Protein AF-Q926I7-F1 (afdb_monomer_lite)

Structure (mmCIF, N/CA/C/O backbone):
data_AF-Q926I7-F1
#
_entry.id   AF-Q926I7-F1
#
loop_
_atom_site.group_PDB
_atom_site.id
_atom_site.type_symbol
_atom_site.label_atom_id
_atom_site.label_alt_id
_atom_site.label_comp_id
_atom_site.label_asym_id
_atom_site.label_entity_id
_atom_site.label_seq_id
_atom_site.pdbx_PDB_ins_code
_atom_site.Cartn_x
_atom_site.Cartn_y
_atom_site.Cartn_z
_atom_site.occupancy
_atom_site.B_iso_or_equiv
_atom_site.auth_seq_id
_atom_site.auth_comp_id
_atom_site.auth_asym_id
_atom_site.auth_atom_id
_atom_site.pdbx_PDB_model_num
ATOM 1 N N . MET A 1 1 ? -2.927 25.420 -13.786 1.00 38.03 1 MET A N 1
ATOM 2 C CA . MET A 1 1 ? -3.027 24.975 -12.378 1.00 38.03 1 MET A CA 1
ATOM 3 C C . MET A 1 1 ? -1.700 24.333 -12.012 1.00 38.03 1 MET A C 1
ATOM 5 O O . MET A 1 1 ? -1.335 23.351 -12.642 1.00 38.03 1 MET A O 1
ATOM 9 N N . ASN A 1 2 ? -0.944 24.925 -11.086 1.00 40.22 2 ASN A N 1
ATOM 10 C CA . ASN A 1 2 ? 0.335 24.373 -10.635 1.00 40.22 2 ASN A CA 1
ATOM 11 C C . ASN A 1 2 ? 0.065 23.245 -9.632 1.00 40.22 2 ASN A C 1
ATOM 13 O O . ASN A 1 2 ? 0.017 23.485 -8.426 1.00 40.22 2 ASN A O 1
ATOM 17 N N . ASP A 1 3 ? -0.153 22.027 -10.134 1.00 56.41 3 ASP A N 1
ATOM 18 C CA . ASP A 1 3 ? -0.202 20.838 -9.285 1.00 56.41 3 ASP A CA 1
ATOM 19 C C . ASP A 1 3 ? 1.174 20.648 -8.638 1.00 56.41 3 ASP A C 1
ATOM 21 O O . ASP A 1 3 ? 2.196 20.484 -9.308 1.00 56.41 3 ASP A O 1
ATOM 25 N N . LYS A 1 4 ? 1.208 20.696 -7.306 1.00 58.94 4 LYS A N 1
ATOM 26 C CA . LYS A 1 4 ? 2.405 20.371 -6.529 1.00 58.94 4 LYS A CA 1
ATOM 27 C C . LYS A 1 4 ? 2.815 18.928 -6.874 1.00 58.94 4 LYS A C 1
ATOM 29 O O . LYS A 1 4 ? 1.942 18.059 -6.865 1.00 58.94 4 LYS A O 1
ATOM 34 N N . PRO A 1 5 ? 4.097 18.637 -7.164 1.00 79.19 5 PRO A N 1
ATOM 35 C CA . PRO A 1 5 ? 4.498 17.283 -7.530 1.00 79.19 5 PRO A CA 1
ATOM 36 C C . PRO A 1 5 ? 4.191 16.310 -6.386 1.00 79.19 5 PRO A C 1
ATOM 38 O O . PRO A 1 5 ? 4.487 16.599 -5.222 1.00 79.19 5 PRO A O 1
ATOM 41 N N . TYR A 1 6 ? 3.603 15.156 -6.718 1.00 85.12 6 TYR A N 1
ATOM 42 C CA . TYR A 1 6 ? 3.413 14.060 -5.768 1.00 85.12 6 TYR A CA 1
ATOM 43 C C . TYR A 1 6 ? 4.770 13.657 -5.187 1.00 85.12 6 TYR A C 1
ATOM 45 O O . TYR A 1 6 ? 5.694 13.345 -5.941 1.00 85.12 6 TYR A O 1
ATOM 53 N N . LYS A 1 7 ? 4.894 13.647 -3.858 1.00 89.88 7 LYS A N 1
ATOM 54 C CA . LYS A 1 7 ? 6.101 13.160 -3.186 1.00 89.88 7 LYS A CA 1
ATOM 55 C C . LYS A 1 7 ? 5.986 11.660 -2.964 1.00 89.88 7 LYS A C 1
ATOM 57 O O . LYS A 1 7 ? 5.025 11.188 -2.355 1.00 89.88 7 LYS A O 1
ATOM 62 N N . TYR A 1 8 ? 6.970 10.923 -3.466 1.00 93.81 8 TYR A N 1
ATOM 63 C CA . TYR A 1 8 ? 7.026 9.476 -3.333 1.00 93.81 8 TYR A CA 1
ATOM 64 C C . TYR A 1 8 ? 8.460 8.961 -3.310 1.00 93.81 8 TYR A C 1
ATOM 66 O O . TYR A 1 8 ? 9.368 9.587 -3.856 1.00 93.81 8 TYR A O 1
ATOM 74 N N . GLN A 1 9 ? 8.648 7.799 -2.690 1.00 96.06 9 GLN A N 1
ATOM 75 C CA . GLN A 1 9 ? 9.938 7.119 -2.611 1.00 96.06 9 GLN A CA 1
ATOM 76 C C . GLN A 1 9 ? 9.735 5.604 -2.579 1.00 96.06 9 GLN A C 1
ATOM 78 O O . GLN A 1 9 ? 8.729 5.106 -2.086 1.00 96.06 9 GLN A O 1
ATOM 83 N N . VAL A 1 10 ? 10.699 4.854 -3.100 1.00 97.94 10 VAL A N 1
ATOM 84 C CA . VAL A 1 10 ? 10.731 3.398 -2.963 1.00 97.94 10 VAL A CA 1
ATOM 85 C C . VAL A 1 10 ? 11.476 3.049 -1.678 1.00 97.94 10 VAL A C 1
ATOM 87 O O . VAL A 1 10 ? 12.616 3.469 -1.477 1.00 97.94 10 VAL A O 1
ATOM 90 N N . VAL A 1 11 ? 10.821 2.305 -0.792 1.00 98.12 11 VAL A N 1
ATOM 91 C CA . VAL A 1 11 ? 11.325 2.015 0.554 1.00 98.12 11 VAL A CA 1
ATOM 92 C C . VAL A 1 11 ? 11.090 0.560 0.949 1.00 98.12 11 VAL A C 1
ATOM 94 O O . VAL A 1 11 ? 10.360 -0.176 0.290 1.00 98.12 11 VAL A O 1
ATOM 97 N N . ARG A 1 12 ? 11.705 0.140 2.047 1.00 97.62 12 ARG A N 1
ATOM 98 C CA . ARG A 1 12 ? 11.410 -1.092 2.779 1.00 97.62 12 ARG A CA 1
ATOM 99 C C . ARG A 1 12 ? 11.316 -0.781 4.268 1.00 97.62 12 ARG A C 1
ATOM 101 O O . ARG A 1 12 ? 11.805 0.257 4.717 1.00 97.62 12 ARG A O 1
ATOM 108 N N . LEU A 1 13 ? 10.708 -1.688 5.019 1.00 97.38 13 LEU A N 1
ATOM 109 C CA . LEU A 1 13 ? 10.646 -1.596 6.472 1.00 97.38 13 LEU A CA 1
ATOM 110 C C . LEU A 1 13 ? 11.693 -2.496 7.111 1.00 97.38 13 LEU A C 1
ATOM 112 O O . LEU A 1 13 ? 11.923 -3.615 6.647 1.00 97.38 13 LEU A O 1
ATOM 116 N N . LYS A 1 14 ? 12.314 -2.005 8.185 1.00 96.31 14 LYS A N 1
ATOM 117 C CA . LYS A 1 14 ? 13.207 -2.822 9.003 1.00 96.31 14 LYS A CA 1
ATOM 118 C C . LYS A 1 14 ? 12.422 -3.933 9.711 1.00 96.31 14 LYS A C 1
ATOM 120 O O . LYS A 1 14 ? 11.226 -3.791 9.979 1.00 96.31 14 LYS A O 1
ATOM 125 N N . LYS A 1 15 ? 13.099 -5.036 10.031 1.00 94.88 15 LYS A N 1
ATOM 126 C CA . LYS A 1 15 ? 12.494 -6.223 10.656 1.00 94.88 15 LYS A CA 1
ATOM 127 C C . LYS A 1 15 ? 11.807 -5.899 11.984 1.00 94.88 15 LYS A C 1
ATOM 129 O O . LYS A 1 15 ? 10.738 -6.439 12.267 1.00 94.88 15 LYS A O 1
ATOM 134 N N . GLU A 1 16 ? 12.383 -4.972 12.744 1.00 94.62 16 GLU A N 1
ATOM 135 C CA . GLU A 1 16 ? 11.923 -4.557 14.068 1.00 94.62 16 GLU A CA 1
ATOM 136 C C . GLU A 1 16 ? 10.507 -3.980 14.017 1.00 94.62 16 GLU A C 1
ATOM 138 O O . GLU A 1 16 ? 9.741 -4.176 14.952 1.00 94.62 16 GLU A O 1
ATOM 143 N N . PHE A 1 17 ? 10.105 -3.342 12.909 1.00 95.31 17 PHE A N 1
ATOM 144 C CA . PHE A 1 17 ? 8.728 -2.868 12.750 1.00 95.31 17 PHE A CA 1
ATOM 145 C C . PHE A 1 17 ? 7.725 -4.022 12.853 1.00 95.31 17 PHE A C 1
ATOM 147 O O . PHE A 1 17 ? 6.714 -3.910 13.541 1.00 95.31 17 PHE A O 1
ATOM 154 N N . PHE A 1 18 ? 8.010 -5.148 12.199 1.00 94.44 18 PHE A N 1
ATOM 155 C CA . PHE A 1 18 ? 7.125 -6.313 12.218 1.00 94.44 18 PHE A CA 1
ATOM 156 C C . PHE A 1 18 ? 7.209 -7.069 13.546 1.00 94.44 18 PHE A C 1
ATOM 158 O O . PHE A 1 18 ? 6.198 -7.566 14.028 1.00 94.44 18 PHE A O 1
ATOM 165 N N . GLN A 1 19 ? 8.392 -7.122 14.164 1.00 92.88 19 GLN A N 1
ATOM 166 C CA . GLN A 1 19 ? 8.578 -7.762 15.471 1.00 92.88 19 GLN A CA 1
ATOM 167 C C . GLN A 1 19 ? 7.878 -7.002 16.603 1.00 92.88 19 GLN A C 1
ATOM 169 O O . GLN A 1 19 ? 7.326 -7.637 17.495 1.00 92.88 19 GLN A O 1
ATOM 174 N N . SER A 1 20 ? 7.848 -5.668 16.543 1.00 92.94 20 SER A N 1
ATOM 175 C CA . SER A 1 20 ? 7.142 -4.819 17.513 1.00 92.94 20 SER A CA 1
ATOM 176 C C . SER A 1 20 ? 5.626 -4.791 17.310 1.00 92.94 20 SER A C 1
ATOM 178 O O . SER A 1 20 ? 4.898 -4.338 18.189 1.00 92.94 20 SER A O 1
ATOM 180 N N . ASN A 1 21 ? 5.129 -5.282 16.170 1.00 93.00 21 ASN A N 1
ATOM 181 C CA . ASN A 1 21 ? 3.703 -5.318 15.849 1.00 93.00 21 ASN A CA 1
ATOM 182 C C . ASN A 1 21 ? 3.220 -6.738 15.482 1.00 93.00 21 ASN A C 1
ATOM 184 O O . ASN A 1 21 ? 2.651 -6.940 14.406 1.00 93.00 21 ASN A O 1
ATOM 188 N N . PRO A 1 22 ? 3.396 -7.741 16.367 1.00 92.44 22 PRO A N 1
ATOM 189 C CA . PRO A 1 22 ? 3.029 -9.130 16.073 1.00 92.44 22 PRO A CA 1
ATOM 190 C C . PRO A 1 22 ? 1.509 -9.349 16.019 1.00 92.44 22 PRO A C 1
ATOM 192 O O . PRO A 1 22 ? 1.048 -10.361 15.505 1.00 92.44 22 PRO A O 1
ATOM 195 N N . HIS A 1 23 ? 0.733 -8.400 16.548 1.00 93.00 23 HIS A N 1
ATOM 196 C CA . HIS A 1 23 ? -0.726 -8.434 16.603 1.00 93.00 23 HIS A CA 1
ATOM 197 C C . HIS A 1 23 ? -1.398 -8.018 15.285 1.00 93.00 23 HIS A C 1
ATOM 199 O O . HIS A 1 23 ? -2.621 -8.099 15.184 1.00 93.00 23 HIS A O 1
ATOM 205 N N . PHE A 1 24 ? -0.640 -7.543 14.289 1.00 95.31 24 PHE A N 1
ATOM 206 C CA . PHE A 1 24 ? -1.227 -7.137 13.017 1.00 95.31 24 PHE A CA 1
ATOM 207 C C . PHE A 1 24 ? -1.836 -8.322 12.266 1.00 95.31 24 PHE A C 1
ATOM 209 O O . PHE A 1 24 ? -1.184 -9.336 12.015 1.00 95.31 24 PHE A O 1
ATOM 216 N N . ILE A 1 25 ? -3.083 -8.146 11.841 1.00 95.50 25 ILE A N 1
ATOM 217 C CA . ILE A 1 25 ? -3.831 -9.107 11.028 1.00 95.50 25 ILE A CA 1
ATOM 218 C C . ILE A 1 25 ? -3.829 -8.688 9.557 1.00 95.50 25 ILE A C 1
ATOM 220 O O . ILE A 1 25 ? -3.499 -7.550 9.226 1.00 95.50 25 ILE A O 1
ATOM 224 N N . ASN A 1 26 ? -4.204 -9.596 8.653 1.00 95.62 26 ASN A N 1
ATOM 225 C CA . ASN A 1 26 ? -4.286 -9.315 7.213 1.00 95.62 26 ASN A CA 1
ATOM 226 C C . ASN A 1 26 ? -2.990 -8.722 6.627 1.00 95.62 26 ASN A C 1
ATOM 228 O O . ASN A 1 26 ? -3.022 -7.914 5.700 1.00 95.62 26 ASN A O 1
ATOM 232 N N . MET A 1 27 ? -1.836 -9.077 7.194 1.00 95.44 27 MET A N 1
ATOM 233 C CA . MET A 1 27 ? -0.541 -8.707 6.630 1.00 95.44 27 MET A CA 1
ATOM 234 C C . MET A 1 27 ? -0.304 -9.496 5.346 1.00 95.44 27 MET A C 1
ATOM 236 O O . MET A 1 27 ? -0.730 -10.641 5.226 1.00 95.44 27 MET A O 1
ATOM 240 N N . LEU A 1 28 ? 0.422 -8.907 4.397 1.00 92.94 28 LEU A N 1
ATOM 241 C CA . LEU A 1 28 ? 0.644 -9.528 3.090 1.00 92.94 28 LEU A CA 1
ATOM 242 C C . LEU A 1 28 ? 1.495 -10.814 3.156 1.00 92.94 28 LEU A C 1
ATOM 244 O O . LEU A 1 28 ? 1.358 -11.694 2.308 1.00 92.94 28 LEU A O 1
ATOM 248 N N . ASP A 1 29 ? 2.368 -10.931 4.159 1.00 92.12 29 ASP A N 1
ATOM 249 C CA . ASP A 1 29 ? 3.139 -12.145 4.452 1.00 92.12 29 ASP A CA 1
ATOM 250 C C . ASP A 1 29 ? 3.012 -12.487 5.952 1.00 92.12 29 ASP A C 1
ATOM 252 O O . ASP A 1 29 ? 3.947 -12.256 6.732 1.00 92.12 29 ASP A O 1
ATOM 256 N N . PRO A 1 30 ? 1.835 -12.975 6.387 1.00 90.00 30 PRO A N 1
ATOM 257 C CA . PRO A 1 30 ? 1.531 -13.159 7.800 1.00 90.00 30 PRO A CA 1
ATOM 258 C C . PRO A 1 30 ? 2.459 -14.214 8.412 1.00 90.00 30 PRO A C 1
ATOM 260 O O . PRO A 1 30 ? 2.806 -15.204 7.770 1.00 90.00 30 PRO A O 1
ATOM 263 N N . GLY A 1 31 ? 2.915 -13.970 9.643 1.00 87.25 31 GLY A N 1
ATOM 264 C CA . GLY A 1 31 ? 3.825 -14.876 10.354 1.00 87.25 31 GLY A CA 1
ATOM 265 C C . GLY A 1 31 ? 5.251 -14.963 9.789 1.00 87.25 31 GLY A C 1
ATOM 266 O O . GLY A 1 31 ? 6.044 -15.752 10.291 1.00 87.25 31 GLY A O 1
ATOM 267 N N . ASN A 1 32 ? 5.617 -14.161 8.777 1.00 92.50 32 ASN A N 1
ATOM 268 C CA . ASN A 1 32 ? 6.950 -14.212 8.164 1.00 92.50 32 ASN A CA 1
ATOM 269 C C . ASN A 1 32 ? 7.639 -12.829 8.111 1.00 92.50 32 ASN A C 1
ATOM 271 O O . ASN A 1 32 ? 7.688 -12.202 7.048 1.00 92.50 32 ASN A O 1
ATOM 275 N N . PRO A 1 33 ? 8.202 -12.338 9.237 1.00 90.69 33 PRO A N 1
ATOM 276 C CA . PRO A 1 33 ? 8.893 -11.043 9.293 1.00 90.69 33 PRO A CA 1
ATOM 277 C C . PRO A 1 33 ? 10.043 -10.915 8.285 1.00 90.69 33 PRO A C 1
ATOM 279 O O . PRO A 1 33 ? 10.249 -9.853 7.705 1.00 90.69 33 PRO A O 1
ATOM 282 N N . GLU A 1 34 ? 10.754 -12.015 8.025 1.00 92.25 34 GLU A N 1
ATOM 283 C CA . GLU A 1 34 ? 11.837 -12.095 7.040 1.00 92.25 34 GLU A CA 1
ATOM 284 C C . GLU A 1 34 ? 11.359 -11.755 5.623 1.00 92.25 34 GLU A C 1
ATOM 286 O O . GLU A 1 34 ? 11.992 -10.994 4.889 1.00 92.25 34 GLU A O 1
ATOM 291 N N . LYS A 1 35 ? 10.207 -12.295 5.222 1.00 93.62 35 LYS A N 1
ATOM 292 C CA . LYS A 1 35 ? 9.601 -11.989 3.926 1.00 93.62 35 LYS A CA 1
ATOM 293 C C . LYS A 1 35 ? 9.032 -10.569 3.897 1.00 93.62 35 LYS A C 1
ATOM 295 O O . LYS A 1 35 ? 9.209 -9.879 2.895 1.00 93.62 35 LYS A O 1
ATOM 300 N N . GLN A 1 36 ? 8.433 -10.113 4.999 1.00 93.06 36 GLN A N 1
ATOM 301 C CA . GLN A 1 36 ? 7.876 -8.762 5.110 1.00 93.06 36 GLN A CA 1
ATOM 302 C C . GLN A 1 36 ? 8.943 -7.660 5.007 1.00 93.06 36 GLN A C 1
ATOM 304 O O . GLN A 1 36 ? 8.719 -6.672 4.309 1.00 93.06 36 GLN A O 1
ATOM 309 N N . MET A 1 37 ? 10.122 -7.836 5.618 1.00 93.81 37 MET A N 1
ATOM 310 C CA . MET A 1 37 ? 11.215 -6.850 5.541 1.00 93.81 37 MET A CA 1
ATOM 311 C C . MET A 1 37 ? 11.892 -6.794 4.163 1.00 93.81 37 MET A C 1
ATOM 313 O O . MET A 1 37 ? 12.463 -5.774 3.777 1.00 93.81 37 MET A O 1
ATOM 317 N N . ARG A 1 38 ? 11.840 -7.893 3.395 1.00 94.81 38 ARG A N 1
ATOM 318 C CA . ARG A 1 38 ? 12.334 -7.933 2.008 1.00 94.81 38 ARG A CA 1
ATOM 319 C C . ARG A 1 38 ? 11.358 -7.304 1.020 1.00 94.81 38 ARG A C 1
ATOM 321 O O . ARG A 1 38 ? 11.726 -7.070 -0.130 1.00 94.81 38 ARG A O 1
ATOM 328 N N . ARG A 1 39 ? 10.120 -7.043 1.440 1.00 95.56 39 ARG A N 1
ATOM 329 C CA . ARG A 1 39 ? 9.113 -6.425 0.589 1.00 95.56 39 ARG A C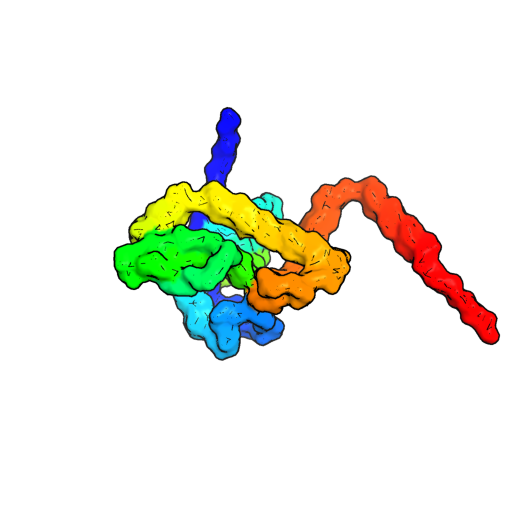A 1
ATOM 330 C C . ARG A 1 39 ? 9.422 -4.949 0.389 1.00 95.56 39 ARG A C 1
ATOM 332 O O . ARG A 1 39 ? 9.641 -4.198 1.335 1.00 95.56 39 ARG A O 1
ATOM 339 N N . THR A 1 40 ? 9.394 -4.540 -0.868 1.00 97.50 40 THR A N 1
ATOM 340 C CA . THR A 1 40 ? 9.475 -3.136 -1.246 1.00 97.50 40 THR A CA 1
ATOM 341 C C . THR A 1 40 ? 8.091 -2.498 -1.187 1.00 97.50 40 THR A C 1
ATOM 343 O O . THR A 1 40 ? 7.088 -3.125 -1.540 1.00 97.50 40 THR A O 1
ATOM 346 N N . TYR A 1 41 ? 8.048 -1.229 -0.806 1.00 98.25 41 TYR A N 1
ATOM 347 C CA . TYR A 1 41 ? 6.856 -0.400 -0.743 1.00 98.25 41 TYR A CA 1
ATOM 348 C C . TYR A 1 41 ? 7.081 0.900 -1.512 1.00 98.25 41 TYR A C 1
ATOM 350 O O . TYR A 1 41 ? 8.194 1.426 -1.570 1.00 98.25 41 TYR A O 1
ATOM 358 N N . LEU A 1 42 ? 6.010 1.437 -2.083 1.00 98.06 42 LEU A N 1
ATOM 359 C CA . LEU A 1 42 ? 5.953 2.823 -2.509 1.00 98.06 42 LEU A CA 1
ATOM 360 C C . LEU A 1 42 ? 5.478 3.662 -1.323 1.00 98.06 42 LEU A C 1
ATOM 362 O O . LEU A 1 42 ? 4.325 3.554 -0.911 1.00 98.06 42 LEU A O 1
ATOM 366 N N . TYR A 1 43 ? 6.367 4.487 -0.786 1.00 96.69 43 TYR A N 1
ATOM 367 C CA . TYR A 1 43 ? 6.001 5.589 0.089 1.00 96.69 43 TYR A CA 1
ATOM 368 C C . TYR A 1 43 ? 5.254 6.643 -0.723 1.00 96.69 43 TYR A C 1
ATOM 370 O O . TYR A 1 43 ? 5.780 7.109 -1.735 1.00 96.69 43 TYR A O 1
ATOM 378 N N . LEU A 1 44 ? 4.058 7.023 -0.272 1.00 92.38 44 LEU A N 1
ATOM 379 C CA . LEU A 1 44 ? 3.295 8.145 -0.808 1.00 92.38 44 LEU A CA 1
ATOM 380 C C . LEU A 1 44 ? 2.930 9.131 0.298 1.00 92.38 44 LEU A C 1
ATOM 382 O O . LEU A 1 44 ? 2.372 8.760 1.328 1.00 92.38 44 LEU A O 1
ATOM 386 N N . ASP A 1 45 ? 3.159 10.407 0.024 1.00 87.19 45 ASP A N 1
ATOM 387 C CA . ASP A 1 45 ? 2.678 11.518 0.845 1.00 87.19 45 ASP A CA 1
ATOM 388 C C . ASP A 1 45 ? 1.206 11.812 0.488 1.00 87.19 45 ASP A C 1
ATOM 390 O O . ASP A 1 45 ? 0.921 12.667 -0.352 1.00 87.19 45 ASP A O 1
ATOM 394 N N . ILE A 1 46 ? 0.270 11.006 1.017 1.00 78.88 46 ILE A N 1
ATOM 395 C CA . ILE A 1 46 ? -1.166 11.039 0.662 1.00 78.88 46 ILE A CA 1
ATOM 396 C C . ILE A 1 46 ? -1.929 12.162 1.371 1.00 78.88 46 ILE A C 1
ATOM 398 O O . ILE A 1 46 ? -2.879 12.712 0.810 1.00 78.88 46 ILE A O 1
ATOM 402 N N . GLN A 1 47 ? -1.495 12.572 2.553 1.00 65.88 47 GLN A N 1
ATOM 403 C CA . GLN A 1 47 ? -2.056 13.686 3.309 1.00 65.88 47 GLN A CA 1
ATOM 404 C C . GLN A 1 47 ? -0.899 14.383 4.021 1.00 65.88 47 GLN A C 1
ATOM 406 O O . GLN A 1 47 ? 0.066 13.726 4.386 1.00 65.88 47 GLN A O 1
ATOM 411 N N . LYS A 1 48 ? -0.994 15.698 4.261 1.00 60.12 48 LYS A N 1
ATOM 412 C CA . LYS A 1 48 ? -0.025 16.425 5.107 1.00 60.12 48 LYS A CA 1
ATOM 413 C C . LYS A 1 48 ? -0.195 16.068 6.595 1.00 60.12 48 LYS A C 1
ATOM 415 O O . LYS A 1 48 ? -0.246 16.959 7.441 1.00 60.12 48 LYS A O 1
ATOM 420 N N . ASP A 1 49 ? -0.403 14.798 6.901 1.00 65.12 49 ASP A N 1
ATOM 421 C CA . ASP A 1 49 ? -0.347 14.292 8.259 1.00 65.12 49 ASP A CA 1
ATOM 422 C C . ASP A 1 49 ? 1.105 13.921 8.607 1.00 65.12 49 ASP A C 1
ATOM 424 O O . ASP A 1 49 ? 2.045 14.160 7.846 1.00 65.12 49 ASP A O 1
ATOM 428 N N . HIS A 1 50 ? 1.301 13.401 9.816 1.00 73.12 50 HIS A N 1
ATOM 429 C CA . HIS A 1 50 ? 2.596 12.900 10.274 1.00 73.12 50 HIS A CA 1
ATOM 430 C C . HIS A 1 50 ? 2.731 11.385 10.052 1.00 73.12 50 HIS A C 1
ATOM 432 O O . HIS A 1 50 ? 3.469 10.732 10.790 1.00 73.12 50 HIS A O 1
ATOM 438 N N . TYR A 1 51 ? 1.989 10.807 9.099 1.00 87.25 51 TYR A N 1
ATOM 439 C CA . TYR A 1 51 ? 2.039 9.379 8.814 1.00 87.25 51 TYR A CA 1
ATOM 440 C C . TYR A 1 51 ? 2.653 9.084 7.448 1.00 87.25 51 TYR A C 1
ATOM 442 O O . TYR A 1 51 ? 2.566 9.840 6.485 1.00 87.25 51 TYR A O 1
ATOM 450 N N . HIS A 1 52 ? 3.279 7.919 7.367 1.00 91.00 52 HIS A N 1
ATOM 451 C 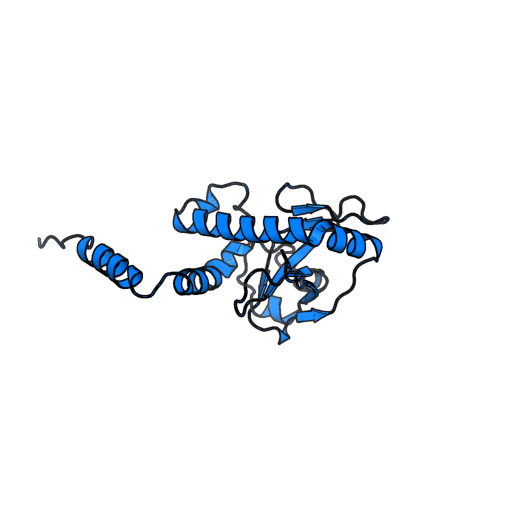CA . HIS A 1 52 ? 3.913 7.410 6.169 1.00 91.00 52 HIS A CA 1
ATOM 452 C C . HIS A 1 52 ? 3.063 6.281 5.591 1.00 91.00 52 HIS A C 1
ATOM 454 O O . HIS A 1 52 ? 2.950 5.210 6.192 1.00 91.00 52 HIS A O 1
ATOM 460 N N . TYR A 1 53 ? 2.477 6.514 4.416 1.00 95.06 53 TYR A N 1
ATOM 461 C CA . TYR A 1 53 ? 1.656 5.530 3.715 1.00 95.06 53 TYR A CA 1
ATOM 462 C C . TYR A 1 53 ? 2.526 4.700 2.779 1.00 95.06 53 TYR A C 1
ATOM 464 O O . TYR A 1 53 ? 3.123 5.228 1.840 1.00 95.06 53 TYR A O 1
ATOM 472 N N . LEU A 1 54 ? 2.594 3.397 3.032 1.00 97.25 54 LEU A N 1
ATOM 473 C CA . LEU A 1 54 ? 3.477 2.473 2.331 1.00 97.25 54 LEU A CA 1
ATOM 474 C C . LEU A 1 54 ? 2.655 1.431 1.579 1.00 97.25 54 LEU A C 1
ATOM 476 O O . LEU A 1 54 ? 2.033 0.559 2.184 1.00 97.25 54 LEU A O 1
ATOM 480 N N . ILE A 1 55 ? 2.654 1.505 0.249 1.00 97.94 55 ILE A N 1
ATOM 481 C CA . ILE A 1 55 ? 1.892 0.584 -0.602 1.00 97.94 55 ILE A CA 1
ATOM 482 C C . ILE A 1 55 ? 2.811 -0.529 -1.105 1.00 97.94 55 ILE A C 1
ATOM 484 O O . ILE A 1 55 ? 3.780 -0.231 -1.806 1.00 97.94 55 ILE A O 1
ATOM 488 N N . PRO A 1 56 ? 2.553 -1.803 -0.778 1.00 97.88 56 PRO A N 1
ATOM 489 C CA . PRO A 1 56 ? 3.441 -2.893 -1.152 1.00 97.88 56 PRO A CA 1
ATOM 490 C C . PRO A 1 56 ? 3.475 -3.133 -2.661 1.00 97.88 56 PRO A C 1
ATOM 492 O O . PRO A 1 56 ? 2.442 -3.184 -3.334 1.00 97.88 56 PRO A O 1
ATOM 495 N N . PHE A 1 57 ? 4.678 -3.389 -3.172 1.00 97.56 57 PHE A N 1
ATOM 496 C CA . PHE A 1 57 ? 4.865 -4.005 -4.480 1.00 97.56 57 PHE A CA 1
ATOM 497 C C . PHE A 1 57 ? 4.601 -5.515 -4.395 1.00 97.56 57 PHE A C 1
ATOM 499 O O . PHE A 1 57 ? 5.006 -6.197 -3.445 1.00 97.56 57 PHE A O 1
ATOM 506 N N . ARG A 1 58 ? 3.956 -6.061 -5.428 1.00 95.88 58 ARG A N 1
ATOM 507 C CA . ARG A 1 58 ? 3.72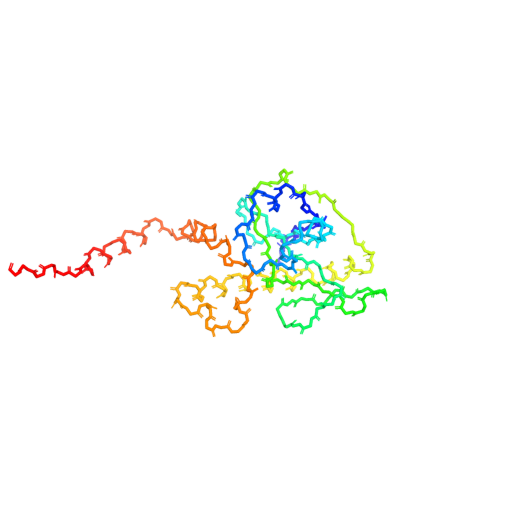6 -7.495 -5.636 1.00 95.88 58 ARG A CA 1
ATOM 508 C C . ARG A 1 58 ? 4.309 -7.921 -6.974 1.00 95.88 58 ARG A C 1
ATOM 510 O O . ARG A 1 58 ? 4.181 -7.206 -7.962 1.00 95.88 58 ARG A O 1
ATOM 517 N N . SER A 1 59 ? 4.884 -9.120 -7.022 1.00 94.50 59 SER A N 1
ATOM 518 C CA . SER A 1 59 ? 5.258 -9.779 -8.283 1.00 94.50 59 SER A CA 1
ATOM 519 C C . SER A 1 59 ? 4.036 -10.208 -9.101 1.00 94.50 59 SER A C 1
ATOM 521 O O . SER A 1 59 ? 4.135 -10.364 -10.315 1.00 94.50 59 SER A O 1
ATOM 523 N N . HIS A 1 60 ? 2.891 -10.378 -8.435 1.00 96.06 60 HIS A N 1
ATOM 524 C CA . HIS A 1 60 ? 1.621 -10.755 -9.034 1.00 96.06 60 HIS A CA 1
ATOM 525 C C . HIS A 1 60 ? 0.465 -10.013 -8.348 1.00 96.06 60 HIS A C 1
ATOM 527 O O . HIS A 1 60 ? 0.165 -10.266 -7.176 1.00 96.06 60 HIS A O 1
ATOM 533 N N . LEU A 1 61 ? -0.159 -9.086 -9.075 1.00 96.19 61 LEU A N 1
ATOM 534 C CA . LEU A 1 61 ? -1.375 -8.382 -8.680 1.00 96.19 61 LEU A CA 1
ATOM 535 C C . LEU A 1 61 ? -2.562 -8.983 -9.446 1.00 96.19 61 LEU A C 1
ATOM 537 O O . LEU A 1 61 ? -2.658 -8.835 -10.660 1.00 96.19 61 LEU A O 1
ATOM 541 N N . ASN A 1 62 ? -3.462 -9.660 -8.736 1.00 92.81 62 ASN A N 1
ATOM 542 C CA . ASN A 1 62 ? -4.590 -10.408 -9.308 1.00 92.81 62 ASN A CA 1
ATOM 543 C C . ASN A 1 62 ? -5.966 -9.874 -8.882 1.00 92.81 62 ASN A C 1
ATOM 545 O O . ASN A 1 62 ? -6.971 -10.565 -9.020 1.00 92.81 62 ASN A O 1
ATOM 549 N N . HIS A 1 63 ? -6.030 -8.650 -8.362 1.00 92.50 63 HIS A N 1
ATOM 550 C CA . HIS A 1 63 ? -7.271 -8.029 -7.910 1.00 92.50 63 HIS A CA 1
ATOM 551 C C . HIS A 1 63 ? -7.339 -6.554 -8.302 1.00 92.50 63 HIS A C 1
ATOM 553 O O . HIS A 1 63 ? -6.340 -5.915 -8.631 1.00 92.50 63 HIS A O 1
ATOM 559 N N . ARG A 1 64 ? -8.546 -5.985 -8.218 1.00 92.81 64 ARG A N 1
ATOM 560 C CA . ARG A 1 64 ? -8.815 -4.592 -8.612 1.00 92.81 64 ARG A CA 1
ATOM 561 C C . ARG A 1 64 ? -8.349 -3.561 -7.587 1.00 92.81 64 ARG A C 1
ATOM 563 O O . ARG A 1 64 ? -8.283 -2.384 -7.920 1.00 92.81 64 ARG A O 1
ATOM 570 N N . ASN A 1 65 ? -7.998 -3.989 -6.373 1.00 94.62 65 ASN A N 1
ATOM 571 C CA . ASN A 1 65 ? -7.479 -3.113 -5.320 1.00 94.62 65 ASN A CA 1
ATOM 572 C C . ASN A 1 65 ? -5.989 -2.755 -5.503 1.00 94.62 65 ASN A C 1
ATOM 574 O O . ASN A 1 65 ? -5.183 -2.903 -4.588 1.00 94.62 65 ASN A O 1
ATOM 578 N N . GLY A 1 66 ? -5.605 -2.332 -6.706 1.00 96.50 66 GLY A N 1
ATOM 579 C CA . GLY A 1 66 ? -4.223 -1.996 -7.010 1.00 96.50 66 GLY A CA 1
ATOM 580 C C . GLY A 1 66 ? -4.030 -1.272 -8.337 1.00 96.50 66 GLY A C 1
ATOM 581 O O . GLY A 1 66 ? -4.980 -0.932 -9.048 1.00 96.50 66 GLY A O 1
ATOM 582 N N . VAL A 1 67 ? -2.765 -1.037 -8.677 1.00 97.25 67 VAL A N 1
ATOM 583 C CA . VAL A 1 67 ? -2.342 -0.495 -9.972 1.00 97.25 67 VAL A CA 1
ATOM 584 C C . VAL A 1 67 ? -1.239 -1.379 -10.534 1.00 97.25 67 VAL A C 1
ATOM 586 O O . VAL A 1 67 ? -0.227 -1.603 -9.876 1.00 97.25 67 VAL A O 1
ATOM 589 N N . ALA A 1 68 ? -1.423 -1.870 -11.760 1.00 96.88 68 ALA A N 1
ATOM 590 C CA . ALA A 1 68 ? -0.407 -2.658 -12.446 1.00 96.88 68 ALA A CA 1
ATOM 591 C C . ALA A 1 68 ? 0.848 -1.811 -12.717 1.00 96.88 68 ALA A C 1
ATOM 593 O O . ALA A 1 68 ? 0.766 -0.730 -13.312 1.00 96.88 68 ALA A O 1
ATOM 594 N N . THR A 1 69 ? 2.000 -2.335 -12.310 1.00 96.12 69 THR A N 1
ATOM 595 C CA . THR A 1 69 ? 3.340 -1.761 -12.493 1.00 96.12 69 THR A CA 1
ATOM 596 C C . THR A 1 69 ? 4.274 -2.869 -12.991 1.00 96.12 69 THR A C 1
ATOM 598 O O . THR A 1 69 ? 5.152 -3.329 -12.253 1.00 96.12 69 THR A O 1
ATOM 601 N N . PRO A 1 70 ? 4.031 -3.379 -14.213 1.00 95.75 70 PRO A N 1
ATOM 602 C CA . PRO A 1 70 ? 4.793 -4.494 -14.754 1.00 95.75 70 PRO A CA 1
ATOM 603 C C . PRO A 1 70 ? 6.257 -4.112 -14.995 1.00 95.75 70 PRO A C 1
ATOM 605 O O . PRO A 1 70 ? 6.605 -2.948 -15.174 1.00 95.75 70 PRO A O 1
ATOM 608 N N . SER A 1 71 ? 7.118 -5.119 -15.040 1.00 92.81 71 SER A N 1
ATOM 609 C CA . SER A 1 71 ? 8.470 -5.014 -15.594 1.00 92.81 71 SER A CA 1
ATOM 610 C C . SER A 1 71 ? 8.728 -6.187 -16.530 1.00 92.81 71 SER A C 1
ATOM 612 O O . SER A 1 71 ? 7.942 -7.139 -16.545 1.00 92.81 71 SER A O 1
ATOM 614 N N . LYS A 1 72 ? 9.837 -6.147 -17.277 1.00 90.19 72 LYS A N 1
ATOM 615 C CA . LYS A 1 72 ? 10.240 -7.232 -18.181 1.00 90.19 72 LYS A CA 1
ATOM 616 C C . LYS A 1 72 ? 10.193 -8.612 -17.506 1.00 90.19 72 LYS A C 1
ATOM 618 O O . LYS A 1 72 ? 9.573 -9.527 -18.034 1.00 90.19 72 LYS A O 1
ATOM 623 N N . ASP A 1 73 ? 10.752 -8.727 -16.300 1.00 90.56 73 ASP A N 1
ATOM 624 C CA . ASP A 1 73 ? 10.809 -9.998 -15.557 1.00 90.56 73 ASP A CA 1
ATOM 625 C C . ASP A 1 73 ? 9.541 -10.283 -14.737 1.00 90.56 73 ASP A C 1
ATOM 627 O O . ASP A 1 73 ? 9.351 -11.383 -14.216 1.00 90.56 73 ASP A O 1
ATOM 631 N N . ARG A 1 74 ? 8.675 -9.279 -14.552 1.00 92.69 74 ARG A N 1
ATOM 632 C CA . ARG A 1 74 ? 7.466 -9.377 -13.724 1.00 92.69 74 ARG A CA 1
ATOM 633 C C . ARG A 1 74 ? 6.273 -8.738 -14.444 1.00 92.69 74 ARG A C 1
ATOM 635 O O . ARG A 1 74 ? 5.789 -7.684 -14.024 1.00 92.69 74 ARG A O 1
ATOM 642 N N . PRO A 1 75 ? 5.743 -9.379 -15.500 1.00 94.62 75 PRO A N 1
ATOM 643 C CA . PRO A 1 75 ? 4.677 -8.810 -16.331 1.00 94.62 75 PRO A CA 1
ATOM 644 C C . PRO A 1 75 ? 3.336 -8.659 -15.598 1.00 94.62 75 PRO A C 1
ATOM 646 O O . PRO A 1 75 ? 2.466 -7.918 -16.041 1.00 94.62 75 PRO A O 1
ATOM 649 N N . LYS A 1 76 ? 3.155 -9.350 -14.466 1.00 97.00 76 LYS A N 1
ATOM 650 C CA . LYS A 1 76 ? 1.943 -9.281 -13.634 1.00 97.00 76 LYS A CA 1
ATOM 651 C C . LYS A 1 76 ? 2.146 -8.463 -12.352 1.00 97.00 76 LYS A C 1
ATOM 653 O O . LYS A 1 76 ? 1.313 -8.530 -11.450 1.00 97.00 76 LYS A O 1
ATOM 658 N N . ALA A 1 77 ? 3.253 -7.726 -12.239 1.00 97.00 77 ALA A N 1
ATOM 659 C CA . ALA A 1 77 ? 3.543 -6.947 -11.045 1.00 97.00 77 ALA A CA 1
ATOM 660 C C . ALA A 1 77 ? 2.604 -5.748 -10.873 1.00 97.00 77 ALA A C 1
ATOM 662 O O . ALA A 1 77 ? 2.054 -5.197 -11.831 1.00 97.00 77 ALA A O 1
ATOM 663 N N . GLY A 1 78 ? 2.434 -5.330 -9.623 1.00 97.56 78 GLY A N 1
ATOM 664 C CA . GLY A 1 78 ? 1.576 -4.207 -9.281 1.00 97.56 78 GLY A CA 1
ATOM 665 C C . GLY A 1 78 ? 1.753 -3.717 -7.854 1.00 97.56 78 GLY A C 1
ATOM 666 O O . GLY A 1 78 ? 2.350 -4.391 -7.015 1.00 97.56 78 GLY A O 1
ATOM 667 N N . LEU A 1 79 ? 1.207 -2.534 -7.597 1.00 98.00 79 LEU A N 1
ATOM 668 C CA . LEU A 1 79 ? 1.019 -1.965 -6.268 1.00 98.0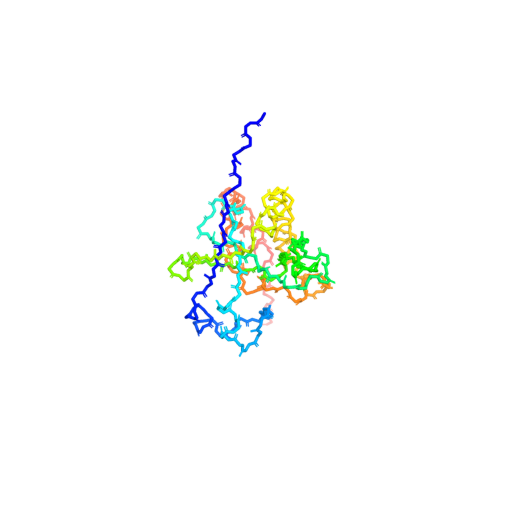0 79 LEU A CA 1
ATOM 669 C C . LEU A 1 79 ? -0.343 -2.377 -5.724 1.00 98.00 79 LEU A C 1
ATOM 671 O O . LEU A 1 79 ? -1.346 -2.245 -6.425 1.00 98.00 79 LEU A O 1
ATOM 675 N N . ASP A 1 80 ? -0.374 -2.843 -4.483 1.00 97.75 80 ASP A N 1
ATOM 676 C CA . ASP A 1 80 ? -1.576 -3.334 -3.811 1.00 97.75 80 ASP A CA 1
ATOM 677 C C . ASP A 1 80 ? -1.954 -2.403 -2.659 1.00 97.75 80 ASP A C 1
ATOM 679 O O . ASP A 1 80 ? -1.407 -2.495 -1.561 1.00 97.75 80 ASP A O 1
ATOM 683 N N . TYR A 1 81 ? -2.901 -1.497 -2.904 1.00 96.00 81 TYR A N 1
ATOM 684 C CA . TYR A 1 81 ? -3.350 -0.556 -1.877 1.00 96.00 81 TYR A CA 1
ATOM 685 C C . TYR A 1 81 ? -4.310 -1.182 -0.854 1.00 96.00 81 TYR A C 1
ATOM 687 O O . TYR A 1 81 ? -4.646 -0.530 0.131 1.00 96.00 81 TYR A O 1
ATOM 695 N N . SER A 1 82 ? -4.742 -2.441 -1.035 1.00 97.00 82 SER A N 1
ATOM 696 C CA . SER A 1 82 ? -5.472 -3.153 0.026 1.00 97.00 82 SER A CA 1
ATOM 697 C C . SER A 1 82 ? -4.580 -3.581 1.186 1.00 97.00 82 SER A C 1
ATOM 699 O O . SER A 1 82 ? -5.063 -3.714 2.308 1.00 97.00 82 SER A O 1
ATOM 701 N N . HIS A 1 83 ? -3.274 -3.685 0.937 1.00 97.50 83 HIS A N 1
ATOM 702 C CA . HIS A 1 83 ? -2.266 -4.006 1.944 1.00 97.50 83 HIS A CA 1
ATOM 703 C C . HIS A 1 83 ? -1.385 -2.801 2.315 1.00 97.50 83 HIS A C 1
ATOM 705 O O . HIS A 1 83 ? -0.220 -2.961 2.683 1.00 97.50 83 HIS A O 1
ATOM 711 N N . THR A 1 84 ? -1.913 -1.577 2.194 1.00 97.06 84 THR A N 1
ATOM 712 C CA . THR A 1 84 ? -1.198 -0.363 2.611 1.00 97.06 84 THR A CA 1
ATOM 713 C C . THR A 1 84 ? -0.890 -0.392 4.108 1.00 97.06 84 THR A C 1
ATOM 715 O O . THR A 1 84 ? -1.776 -0.625 4.931 1.00 97.06 84 THR A O 1
ATOM 718 N N . LEU A 1 85 ? 0.366 -0.099 4.453 1.00 96.75 85 LEU A N 1
ATOM 719 C CA . LEU A 1 85 ? 0.817 0.100 5.829 1.00 96.75 85 LEU A CA 1
ATOM 720 C C . LEU A 1 85 ? 0.864 1.588 6.167 1.00 96.75 85 LEU A C 1
ATOM 722 O O . LEU A 1 85 ? 1.189 2.410 5.308 1.00 96.75 85 LEU A O 1
ATOM 726 N N . ILE A 1 86 ? 0.575 1.917 7.426 1.00 94.38 86 ILE A N 1
ATOM 727 C CA . ILE A 1 86 ? 0.698 3.274 7.960 1.00 94.38 86 ILE A CA 1
ATOM 728 C C . ILE A 1 86 ? 1.755 3.260 9.058 1.00 94.38 86 ILE A C 1
ATOM 730 O O . ILE A 1 86 ? 1.610 2.575 10.069 1.00 94.38 86 ILE A O 1
ATOM 734 N N . VAL A 1 87 ? 2.831 4.015 8.854 1.00 92.56 87 VAL A N 1
ATOM 735 C CA . VAL A 1 87 ? 3.972 4.073 9.773 1.00 92.56 87 VAL A CA 1
ATOM 736 C C . VAL A 1 87 ? 4.097 5.483 10.325 1.00 92.56 87 VAL A C 1
ATOM 738 O O . VAL A 1 87 ? 4.100 6.444 9.568 1.00 92.56 87 VAL A O 1
ATOM 741 N N . LYS A 1 88 ? 4.188 5.620 11.648 1.00 86.94 88 LYS A N 1
ATOM 742 C CA . LYS A 1 88 ? 4.370 6.925 12.300 1.00 86.94 88 LYS A CA 1
ATOM 743 C C . LYS A 1 88 ? 5.839 7.325 12.409 1.00 86.94 88 LYS A C 1
ATOM 745 O O . LYS A 1 88 ? 6.168 8.493 12.269 1.00 86.94 88 LYS A O 1
ATOM 750 N N . ASP A 1 89 ? 6.701 6.358 12.702 1.00 87.69 89 ASP A N 1
ATOM 751 C CA . ASP A 1 89 ? 8.120 6.601 12.923 1.00 87.69 89 ASP A CA 1
ATOM 752 C C . ASP A 1 89 ? 8.940 6.221 11.683 1.00 87.69 89 ASP A C 1
ATOM 754 O O . ASP A 1 89 ? 9.076 5.043 11.335 1.00 87.69 89 ASP A O 1
ATOM 758 N N . SER A 1 90 ? 9.514 7.232 11.026 1.00 90.06 90 SER A N 1
ATOM 759 C CA . SER A 1 90 ? 10.392 7.049 9.873 1.00 90.06 90 SER A CA 1
ATOM 760 C C . SER A 1 90 ? 11.677 6.277 10.187 1.00 90.06 90 SER A C 1
ATOM 762 O O . SER A 1 90 ? 12.318 5.803 9.253 1.00 90.06 90 SER A O 1
ATOM 764 N N . THR A 1 91 ? 12.072 6.101 11.456 1.00 94.31 91 THR A N 1
ATOM 765 C CA . THR A 1 91 ? 13.288 5.345 11.821 1.00 94.31 91 THR A CA 1
ATOM 766 C C . THR A 1 91 ? 13.234 3.879 11.378 1.00 94.31 91 THR A C 1
ATOM 768 O O . THR A 1 91 ? 14.280 3.245 11.193 1.00 94.31 91 THR A O 1
ATOM 771 N N . HIS A 1 92 ? 12.032 3.341 11.156 1.00 94.00 92 HIS A N 1
ATOM 772 C CA . HIS A 1 92 ? 11.811 2.001 10.619 1.00 94.00 92 HIS A CA 1
ATOM 773 C C . HIS A 1 92 ? 11.854 1.930 9.087 1.00 94.00 92 HIS A C 1
ATOM 775 O O . HIS A 1 92 ? 11.820 0.831 8.533 1.00 94.00 92 HIS A O 1
ATOM 781 N N . ILE A 1 93 ? 11.931 3.067 8.394 1.00 95.94 93 ILE A N 1
ATOM 782 C CA . ILE A 1 93 ? 11.887 3.156 6.935 1.00 95.94 93 ILE A CA 1
ATOM 783 C C . ILE A 1 93 ? 13.313 3.246 6.387 1.00 95.94 93 ILE A C 1
ATOM 785 O O . ILE A 1 93 ? 14.144 4.015 6.865 1.00 95.94 93 ILE A O 1
ATOM 789 N N . GLN A 1 94 ? 13.605 2.453 5.359 1.00 96.94 94 GLN A N 1
ATOM 790 C CA . GLN A 1 94 ? 14.878 2.479 4.642 1.00 96.94 94 GLN A CA 1
ATOM 791 C C . GLN A 1 94 ? 14.637 2.608 3.142 1.00 96.94 94 GLN A C 1
ATOM 793 O O . GLN A 1 94 ? 13.713 1.995 2.611 1.00 96.94 94 GLN A O 1
ATOM 798 N N . THR A 1 95 ? 15.497 3.345 2.441 1.00 96.88 95 THR A N 1
ATOM 799 C CA . THR A 1 95 ? 15.479 3.402 0.973 1.00 96.88 95 THR A CA 1
ATOM 800 C C . THR A 1 95 ? 15.622 2.002 0.374 1.00 96.88 95 THR A C 1
ATOM 802 O O . THR A 1 95 ? 16.378 1.167 0.876 1.00 96.88 95 THR A O 1
ATOM 805 N N . ALA A 1 96 ? 14.895 1.751 -0.710 1.00 96.81 96 ALA A N 1
ATOM 806 C CA . ALA A 1 96 ? 14.963 0.517 -1.475 1.00 96.81 96 ALA A CA 1
ATOM 807 C C . ALA A 1 96 ? 14.952 0.812 -2.979 1.00 96.81 96 ALA A C 1
ATOM 809 O O . ALA A 1 96 ? 14.725 1.943 -3.411 1.00 96.81 96 ALA A O 1
ATOM 810 N N . PHE A 1 97 ? 15.177 -0.230 -3.776 1.00 94.12 97 PHE A N 1
ATOM 811 C CA . PHE A 1 97 ? 15.256 -0.136 -5.229 1.00 94.12 97 PHE A CA 1
ATOM 812 C C . PHE A 1 97 ? 14.294 -1.121 -5.894 1.00 94.12 97 PHE A C 1
ATOM 814 O O . PHE A 1 97 ? 13.995 -2.190 -5.362 1.00 94.12 97 PHE A O 1
ATOM 821 N N . ILE A 1 98 ? 13.831 -0.742 -7.079 1.00 93.81 98 ILE A N 1
ATOM 822 C CA . ILE A 1 98 ? 13.071 -1.571 -8.019 1.00 93.81 98 ILE A CA 1
ATOM 823 C C . ILE A 1 98 ? 13.736 -1.459 -9.392 1.00 93.81 98 ILE A C 1
ATOM 825 O O . ILE A 1 98 ? 14.552 -0.567 -9.617 1.00 93.81 98 ILE A O 1
ATOM 829 N N . SER A 1 99 ? 13.379 -2.338 -10.329 1.00 93.19 99 SER A N 1
ATOM 830 C CA . SER A 1 99 ? 13.862 -2.226 -11.711 1.00 93.19 99 SER A CA 1
ATOM 831 C C . SER A 1 99 ? 13.451 -0.889 -12.342 1.00 93.19 99 SER A C 1
ATOM 833 O O . SER A 1 99 ? 12.340 -0.415 -12.088 1.00 93.19 99 SER A O 1
ATOM 835 N N . ASN A 1 100 ? 14.280 -0.349 -13.239 1.00 94.44 100 ASN A N 1
ATOM 836 C CA . ASN A 1 100 ? 14.008 0.906 -13.951 1.00 94.44 100 ASN A CA 1
ATOM 837 C C . ASN A 1 100 ? 12.668 0.899 -14.704 1.00 94.44 100 ASN A C 1
ATOM 839 O O . ASN A 1 100 ? 11.964 1.906 -14.707 1.00 94.44 100 ASN A O 1
ATOM 843 N N . ASP A 1 101 ? 12.284 -0.236 -15.292 1.00 93.94 101 ASP A N 1
ATOM 844 C CA . ASP A 1 101 ? 10.991 -0.381 -15.971 1.00 93.94 101 ASP A CA 1
ATOM 845 C C . ASP A 1 101 ? 9.825 -0.191 -15.005 1.00 93.94 101 ASP A C 1
ATOM 847 O O . ASP A 1 101 ? 8.942 0.630 -15.243 1.00 93.94 101 ASP A O 1
ATOM 851 N N . GLN A 1 102 ? 9.869 -0.878 -13.864 1.00 94.44 102 GLN A N 1
ATOM 852 C CA . GLN A 1 102 ? 8.849 -0.732 -12.831 1.00 94.44 102 GLN A CA 1
ATOM 853 C C . GLN A 1 102 ? 8.816 0.690 -12.253 1.00 94.44 102 GLN A C 1
ATOM 855 O O . GLN A 1 102 ? 7.739 1.217 -11.981 1.00 94.44 102 GLN A O 1
ATOM 860 N N . TYR A 1 103 ? 9.976 1.336 -12.093 1.00 95.50 103 TYR A N 1
ATOM 861 C CA . TYR A 1 103 ? 10.041 2.734 -11.663 1.00 95.50 103 TYR A CA 1
ATOM 862 C C . TYR A 1 103 ? 9.393 3.677 -12.685 1.00 95.50 103 TYR A C 1
ATOM 864 O O . TYR A 1 103 ? 8.621 4.559 -12.308 1.00 95.50 103 TYR A O 1
ATOM 872 N N . ARG A 1 104 ? 9.642 3.468 -13.983 1.00 95.94 104 ARG A N 1
ATOM 873 C CA . ARG A 1 104 ? 9.003 4.222 -15.070 1.00 95.94 104 ARG A CA 1
ATOM 874 C C . ARG A 1 104 ? 7.485 4.040 -15.059 1.00 95.94 104 ARG A C 1
ATOM 876 O O . ARG A 1 104 ? 6.765 5.029 -15.174 1.00 95.94 104 ARG A O 1
ATOM 883 N N . GLU A 1 105 ? 6.999 2.821 -14.833 1.00 97.0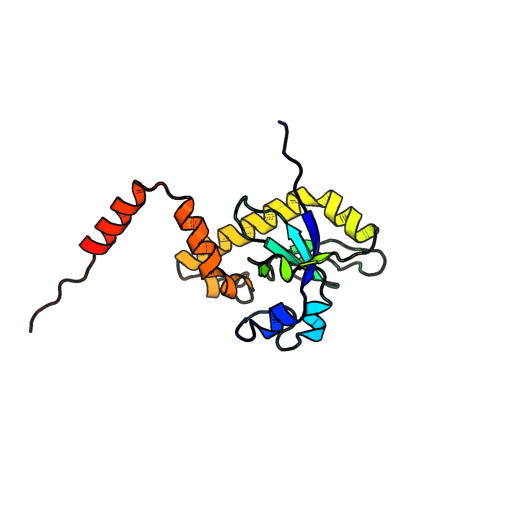6 105 GLU A N 1
ATOM 884 C CA . GLU A 1 105 ? 5.566 2.554 -14.664 1.00 97.06 105 GLU A CA 1
ATOM 885 C C . GLU A 1 105 ? 4.966 3.324 -13.482 1.00 97.06 105 GLU A C 1
ATOM 887 O O . GLU A 1 105 ? 3.914 3.948 -13.626 1.00 97.06 105 GLU A O 1
ATOM 892 N N . VAL A 1 106 ? 5.642 3.333 -12.326 1.00 96.69 106 VAL A N 1
ATOM 893 C CA . VAL A 1 106 ? 5.217 4.117 -11.154 1.00 96.69 106 VAL A CA 1
ATOM 894 C C . VAL A 1 106 ? 5.176 5.605 -11.484 1.00 96.69 106 VAL A C 1
ATOM 896 O O . VAL A 1 106 ? 4.163 6.250 -11.223 1.00 96.69 106 VAL A O 1
ATOM 899 N N . LYS A 1 107 ? 6.235 6.145 -12.095 1.00 95.81 107 LYS A N 1
ATOM 900 C CA . LYS A 1 107 ? 6.323 7.561 -12.473 1.00 95.81 107 LYS A CA 1
ATOM 901 C C . LYS A 1 107 ? 5.182 7.960 -13.412 1.00 95.81 107 LYS A C 1
ATOM 903 O O . LYS A 1 107 ? 4.495 8.943 -13.151 1.00 95.81 107 LYS A O 1
ATOM 908 N N . ASN A 1 108 ? 4.933 7.169 -14.455 1.00 96.12 108 ASN A N 1
ATOM 909 C CA . ASN A 1 108 ? 3.874 7.425 -15.436 1.00 96.12 108 ASN A CA 1
ATOM 910 C C . ASN A 1 108 ? 2.468 7.324 -14.823 1.00 96.12 108 ASN A C 1
ATOM 912 O O . ASN A 1 108 ? 1.535 7.983 -15.279 1.00 96.12 108 ASN A O 1
ATOM 916 N N . LYS A 1 109 ? 2.310 6.512 -13.772 1.00 96.50 109 LYS A N 1
ATOM 917 C CA . LYS A 1 109 ? 1.033 6.254 -13.096 1.00 96.50 109 LYS A CA 1
ATOM 918 C C . LYS A 1 109 ? 0.935 6.916 -11.721 1.00 96.50 109 LYS A C 1
ATOM 920 O O . LYS A 1 109 ? 0.021 6.586 -10.968 1.00 96.50 109 LYS A O 1
ATOM 925 N N . ILE A 1 110 ? 1.807 7.864 -11.374 1.00 95.50 110 ILE A N 1
ATOM 926 C CA . ILE A 1 110 ? 1.846 8.397 -10.004 1.00 95.50 110 ILE A CA 1
ATOM 927 C C . ILE A 1 110 ? 0.530 9.073 -9.604 1.00 95.50 110 ILE A C 1
ATOM 929 O O . ILE A 1 110 ? 0.023 8.838 -8.510 1.00 95.50 110 ILE A O 1
ATOM 933 N N . ARG A 1 111 ? -0.087 9.824 -10.525 1.00 94.06 111 ARG A N 1
ATOM 934 C CA . ARG A 1 111 ? -1.400 10.445 -10.315 1.00 94.06 111 ARG A CA 1
ATOM 935 C C . ARG A 1 111 ? -2.496 9.405 -10.033 1.00 94.06 111 ARG A C 1
ATOM 937 O O . ARG A 1 111 ? -3.115 9.495 -8.975 1.00 94.06 111 ARG A O 1
ATOM 944 N N . PRO A 1 112 ? -2.750 8.400 -10.898 1.00 94.94 112 PRO A N 1
ATOM 945 C CA . PRO A 1 112 ? -3.758 7.386 -10.596 1.00 94.94 112 PRO A CA 1
ATOM 946 C C . PRO A 1 112 ? -3.416 6.536 -9.365 1.00 94.94 112 PRO A C 1
ATOM 948 O O . PRO A 1 112 ? -4.335 6.157 -8.642 1.00 94.94 112 PRO A O 1
ATOM 951 N N . ILE A 1 113 ? -2.137 6.262 -9.092 1.00 96.12 113 ILE A N 1
ATOM 952 C CA . ILE A 1 113 ? -1.691 5.577 -7.870 1.00 96.12 113 ILE A CA 1
ATOM 953 C C . ILE A 1 113 ? -2.100 6.373 -6.626 1.00 96.12 113 ILE A C 1
ATOM 955 O O . ILE A 1 113 ? -2.725 5.814 -5.723 1.00 96.12 113 ILE A O 1
ATOM 959 N N . TYR A 1 114 ? -1.803 7.674 -6.605 1.00 94.38 114 TYR A N 1
ATOM 960 C CA . TYR A 1 114 ? -2.189 8.567 -5.521 1.00 94.38 114 TYR A CA 1
ATOM 961 C C . TYR A 1 114 ? -3.712 8.593 -5.364 1.00 94.38 114 TYR A C 1
ATOM 963 O O . TYR A 1 114 ? -4.235 8.211 -4.322 1.00 94.38 114 TYR A O 1
ATOM 971 N N . THR A 1 115 ? -4.446 8.952 -6.423 1.00 92.75 115 THR A N 1
ATOM 972 C CA . THR A 1 115 ? -5.905 9.116 -6.364 1.00 92.75 115 THR A CA 1
ATOM 973 C C . THR A 1 115 ? -6.617 7.839 -5.920 1.00 92.75 115 THR A C 1
ATOM 975 O O . THR A 1 115 ? -7.537 7.903 -5.104 1.00 92.75 115 THR A O 1
ATOM 978 N N . ARG A 1 116 ? -6.209 6.672 -6.433 1.00 95.62 116 ARG A N 1
ATOM 979 C CA . ARG A 1 116 ? -6.846 5.393 -6.088 1.00 95.62 116 ARG A CA 1
ATOM 980 C C . ARG A 1 116 ? -6.515 4.947 -4.671 1.00 95.62 116 ARG A C 1
ATOM 982 O O . ARG A 1 116 ? -7.423 4.484 -3.988 1.00 95.62 116 ARG A O 1
ATOM 989 N N . THR A 1 117 ? -5.275 5.133 -4.216 1.00 95.19 117 THR A N 1
ATOM 990 C CA . THR A 1 117 ? -4.903 4.819 -2.829 1.00 95.19 117 THR A CA 1
ATOM 991 C C . THR A 1 117 ? -5.655 5.721 -1.850 1.00 95.19 117 THR A C 1
ATOM 993 O O . THR A 1 117 ? -6.316 5.214 -0.945 1.00 95.19 117 THR A O 1
ATOM 996 N N . SER A 1 118 ? -5.654 7.041 -2.072 1.00 92.94 118 SER A N 1
ATOM 997 C CA . SER A 1 118 ? -6.384 7.999 -1.227 1.00 92.94 118 SER A CA 1
ATOM 998 C C . SER A 1 118 ? -7.877 7.680 -1.164 1.00 92.94 118 SER A C 1
ATOM 1000 O O . SER A 1 118 ? -8.479 7.693 -0.090 1.00 92.94 118 SER A O 1
ATOM 1002 N N . ARG A 1 119 ? -8.480 7.338 -2.311 1.00 93.75 119 ARG A N 1
ATOM 1003 C CA . ARG A 1 119 ? -9.885 6.927 -2.376 1.00 93.75 119 ARG A CA 1
ATOM 1004 C C . ARG A 1 119 ? -10.136 5.624 -1.626 1.00 93.75 119 ARG A C 1
ATOM 1006 O O . ARG A 1 119 ? -11.103 5.553 -0.879 1.00 93.75 119 ARG A O 1
ATOM 1013 N N . TYR A 1 120 ? -9.282 4.616 -1.793 1.00 96.00 120 TYR A N 1
ATOM 1014 C CA . TYR A 1 120 ? -9.432 3.340 -1.095 1.00 96.00 120 TYR A CA 1
ATOM 1015 C C . TYR A 1 120 ? -9.423 3.524 0.427 1.00 96.00 120 TYR A C 1
ATOM 1017 O O . TYR A 1 120 ? -10.311 2.994 1.091 1.00 96.00 120 TYR A O 1
ATOM 1025 N N . ILE A 1 121 ? -8.489 4.324 0.957 1.00 94.62 121 ILE A N 1
ATOM 1026 C CA . ILE A 1 121 ? -8.393 4.642 2.392 1.00 94.62 121 ILE A CA 1
ATOM 1027 C C . ILE A 1 121 ? -9.638 5.403 2.873 1.00 94.62 121 ILE A C 1
ATOM 1029 O O . ILE A 1 121 ? -10.225 5.041 3.892 1.00 94.62 121 ILE A O 1
ATOM 1033 N N . SER A 1 122 ? -10.071 6.430 2.135 1.00 92.94 122 SER A N 1
ATOM 1034 C CA . SER A 1 122 ? -11.267 7.214 2.479 1.00 92.94 122 SER A CA 1
ATOM 1035 C C . SER A 1 122 ? -12.533 6.350 2.493 1.00 92.94 122 SER A C 1
ATOM 1037 O O . SER A 1 122 ? -13.274 6.330 3.477 1.00 92.94 122 SER A O 1
ATOM 1039 N N . ASP A 1 123 ? -12.752 5.565 1.436 1.00 95.31 123 ASP A N 1
ATOM 1040 C CA . ASP A 1 123 ? -13.910 4.681 1.312 1.00 95.31 123 ASP A CA 1
ATOM 1041 C C . ASP A 1 123 ? -13.883 3.565 2.376 1.00 95.31 123 ASP A C 1
ATOM 1043 O O . ASP A 1 123 ? -14.933 3.218 2.920 1.00 95.31 123 ASP A O 1
ATOM 1047 N N . PHE A 1 124 ? -12.695 3.047 2.723 1.00 96.44 124 PHE A N 1
ATOM 1048 C CA . PHE A 1 124 ? -12.506 2.106 3.832 1.00 96.44 124 PHE A CA 1
ATOM 1049 C C . PHE A 1 124 ? -12.949 2.726 5.162 1.00 96.44 124 PHE A C 1
ATOM 1051 O O . PHE A 1 124 ? -13.767 2.139 5.868 1.00 96.44 124 PHE A O 1
ATOM 1058 N N . MET A 1 125 ? -12.486 3.939 5.485 1.00 94.56 125 MET A N 1
ATOM 1059 C CA . MET A 1 125 ? -12.864 4.624 6.728 1.00 94.56 125 MET A CA 1
ATOM 1060 C C . MET A 1 125 ? -14.35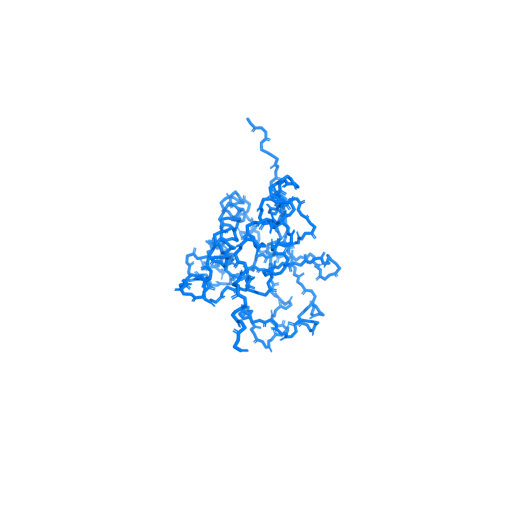2 4.975 6.781 1.00 94.56 125 MET A C 1
ATOM 1062 O O . MET A 1 125 ? -14.971 4.893 7.842 1.00 94.56 125 MET A O 1
ATOM 1066 N N . ASN A 1 126 ? -14.953 5.327 5.644 1.00 94.81 126 ASN A N 1
ATOM 1067 C CA . ASN A 1 126 ? -16.393 5.556 5.552 1.00 94.81 126 ASN A CA 1
ATOM 1068 C C . ASN A 1 126 ? -17.193 4.272 5.809 1.00 94.81 126 ASN A C 1
ATOM 1070 O O . ASN A 1 126 ? -18.203 4.318 6.509 1.00 94.81 126 ASN A O 1
ATOM 1074 N N . ALA A 1 127 ? -16.746 3.130 5.278 1.00 96.56 127 ALA A N 1
ATOM 1075 C CA . ALA A 1 127 ? -17.358 1.832 5.557 1.00 96.56 127 ALA A CA 1
ATOM 1076 C C . ALA A 1 127 ? -17.163 1.403 7.020 1.00 96.56 127 ALA A C 1
ATOM 1078 O O . ALA A 1 127 ? -18.102 0.901 7.635 1.00 96.56 127 ALA A O 1
ATOM 1079 N N . TYR A 1 128 ? -15.981 1.659 7.594 1.00 96.25 128 TYR A N 1
ATOM 1080 C CA . TYR A 1 128 ? -15.676 1.359 8.995 1.00 96.25 128 TYR A CA 1
ATOM 1081 C C . TYR A 1 128 ? -16.618 2.114 9.938 1.00 96.25 128 TYR A C 1
ATOM 1083 O O . TYR A 1 128 ? -17.266 1.505 10.783 1.00 96.25 128 TYR A O 1
ATOM 1091 N N . LYS A 1 129 ? -16.797 3.425 9.728 1.00 93.94 129 LYS A N 1
ATOM 1092 C CA . LYS A 1 129 ? -17.710 4.262 10.532 1.00 93.94 129 LYS A CA 1
ATOM 1093 C C . LYS A 1 129 ? -19.176 3.839 10.447 1.00 93.94 129 LYS A C 1
ATOM 1095 O O . LYS A 1 129 ? -19.942 4.118 11.362 1.00 93.94 129 LYS A O 1
ATOM 1100 N N . LYS A 1 130 ? -19.569 3.205 9.343 1.00 95.69 130 LYS A N 1
ATOM 1101 C CA . LYS A 1 130 ? -20.913 2.647 9.144 1.00 95.69 130 LYS A CA 1
ATOM 1102 C C . LYS A 1 130 ? -21.076 1.250 9.751 1.00 95.69 130 LYS A C 1
ATOM 1104 O O . LYS A 1 130 ? -22.182 0.732 9.727 1.00 95.69 130 LYS A O 1
ATOM 1109 N N . GLY A 1 131 ? -20.000 0.638 10.250 1.00 96.00 131 GLY A N 1
ATOM 1110 C CA . GLY A 1 131 ? -20.017 -0.719 10.797 1.00 96.00 131 GLY A CA 1
ATOM 1111 C C . GLY A 1 131 ? -20.087 -1.832 9.747 1.00 96.00 131 GLY A C 1
ATOM 1112 O O . GLY A 1 131 ? -20.272 -2.976 10.124 1.00 96.00 131 GLY A O 1
ATOM 1113 N N . ILE A 1 132 ? -19.913 -1.518 8.456 1.00 96.62 132 ILE A N 1
ATOM 1114 C CA . ILE A 1 132 ? -20.104 -2.472 7.340 1.00 96.62 132 ILE A CA 1
ATOM 1115 C C . ILE A 1 132 ? -18.794 -2.876 6.651 1.00 96.62 132 ILE A C 1
ATOM 1117 O O . ILE A 1 132 ? -18.802 -3.489 5.588 1.00 96.62 132 ILE A O 1
ATOM 1121 N N . VAL A 1 133 ? -17.634 -2.458 7.170 1.00 96.31 133 VAL A N 1
ATOM 1122 C CA . VAL A 1 133 ? -16.354 -2.645 6.459 1.00 96.31 133 VAL A CA 1
ATOM 1123 C C . VAL A 1 133 ? -15.998 -4.115 6.251 1.00 96.31 133 VAL A C 1
ATOM 1125 O O . VAL A 1 133 ? -15.457 -4.453 5.202 1.00 96.31 133 VAL A O 1
ATOM 1128 N N . LEU A 1 134 ? -16.326 -4.981 7.212 1.00 92.25 134 LEU A N 1
ATOM 1129 C CA . LEU A 1 134 ? -16.042 -6.414 7.132 1.00 92.25 134 LEU A CA 1
ATOM 1130 C C . LEU A 1 134 ? -17.029 -7.152 6.216 1.00 92.25 134 LEU A C 1
ATOM 1132 O O . LEU A 1 134 ? -16.670 -8.189 5.666 1.00 92.25 134 LEU A O 1
ATOM 1136 N N . ASP A 1 135 ? -18.209 -6.573 5.972 1.00 95.06 135 ASP A N 1
ATOM 1137 C CA . ASP A 1 135 ? -19.227 -7.119 5.064 1.00 95.06 135 ASP A CA 1
ATOM 1138 C C . ASP A 1 135 ? -18.897 -6.850 3.590 1.00 95.06 135 ASP A C 1
ATOM 1140 O O . ASP A 1 135 ? -19.473 -7.449 2.683 1.00 95.06 135 ASP A O 1
ATOM 1144 N N . LEU A 1 136 ? -17.972 -5.923 3.320 1.00 96.12 136 LEU A N 1
ATOM 1145 C CA . LEU A 1 136 ? -17.566 -5.558 1.969 1.00 96.12 136 LEU A CA 1
ATOM 1146 C C . LEU A 1 136 ? -16.369 -6.418 1.523 1.00 96.12 136 LEU A C 1
ATOM 1148 O O . LEU A 1 136 ? -15.258 -6.210 2.022 1.00 96.12 136 LEU A O 1
ATOM 1152 N N . PRO A 1 137 ? -16.512 -7.286 0.496 1.00 94.38 137 PRO A N 1
ATOM 1153 C CA . PRO A 1 137 ? -15.447 -8.213 0.085 1.00 94.38 137 PRO A CA 1
ATOM 1154 C C . PRO A 1 137 ? -14.118 -7.532 -0.265 1.00 94.38 137 PRO A C 1
ATOM 1156 O O . PRO A 1 137 ? -13.041 -8.070 -0.028 1.00 94.38 137 PRO A O 1
ATOM 1159 N N . LYS A 1 138 ? -14.171 -6.302 -0.795 1.00 94.69 138 LYS A N 1
ATOM 1160 C CA . LYS A 1 138 ? -12.971 -5.519 -1.129 1.00 94.69 138 LYS A CA 1
ATOM 1161 C C . LYS A 1 138 ? -12.141 -5.092 0.089 1.00 94.69 138 LYS A C 1
ATOM 1163 O O . LYS A 1 138 ? -11.004 -4.682 -0.120 1.00 94.69 138 LYS A O 1
ATOM 1168 N N . TYR A 1 139 ? -12.696 -5.145 1.301 1.00 96.81 139 TYR A N 1
ATOM 1169 C CA . TYR A 1 139 ? -12.052 -4.692 2.537 1.00 96.81 139 TYR A CA 1
ATOM 1170 C C . TYR A 1 139 ? -11.849 -5.795 3.576 1.00 96.81 139 TYR A C 1
ATOM 1172 O O . TYR A 1 139 ? -11.082 -5.577 4.511 1.00 96.81 139 TYR A O 1
ATOM 1180 N N . GLN A 1 140 ? -12.470 -6.963 3.398 1.00 93.38 140 GLN A N 1
ATOM 1181 C CA . GLN A 1 140 ? -12.404 -8.091 4.334 1.00 93.38 140 GLN A CA 1
ATOM 1182 C C . GLN A 1 140 ? -10.961 -8.460 4.726 1.00 93.38 140 GLN A C 1
ATOM 1184 O O . GLN A 1 140 ? -10.670 -8.680 5.898 1.00 93.38 140 GLN A O 1
ATOM 1189 N N . ASN A 1 141 ? -10.046 -8.432 3.752 1.00 93.81 141 ASN A N 1
ATOM 1190 C CA . ASN A 1 141 ? -8.622 -8.730 3.941 1.00 93.81 141 ASN A CA 1
ATOM 1191 C C . ASN A 1 141 ? -7.735 -7.474 3.899 1.00 93.81 141 ASN A C 1
ATOM 1193 O O . ASN A 1 141 ? -6.555 -7.553 3.577 1.00 93.81 141 ASN A O 1
ATOM 1197 N N . SER A 1 142 ? -8.297 -6.293 4.165 1.00 97.25 142 SER A N 1
ATOM 1198 C CA . SER A 1 142 ? -7.540 -5.039 4.148 1.00 97.25 142 SER A CA 1
ATOM 1199 C C . SER A 1 142 ? -6.629 -4.941 5.371 1.00 97.25 142 SER A C 1
ATOM 1201 O O . SER A 1 142 ? -7.094 -5.095 6.503 1.00 97.25 142 SER A O 1
ATOM 1203 N N . THR A 1 143 ? -5.357 -4.591 5.172 1.00 97.38 143 THR A N 1
ATOM 1204 C CA . THR A 1 143 ? -4.421 -4.337 6.283 1.00 97.38 143 THR A CA 1
ATOM 1205 C C . THR A 1 143 ? -4.747 -3.035 7.029 1.00 97.38 143 THR A C 1
ATOM 1207 O O . THR A 1 143 ? -4.327 -2.857 8.172 1.00 97.38 143 THR A O 1
ATOM 1210 N N . LEU A 1 144 ? -5.553 -2.139 6.437 1.00 96.81 144 LEU A N 1
ATOM 1211 C CA . LEU A 1 144 ? -5.961 -0.873 7.066 1.00 96.81 144 LEU A CA 1
ATOM 1212 C C . LEU A 1 144 ? -6.726 -1.052 8.384 1.00 96.81 144 LEU A C 1
ATOM 1214 O O . LEU A 1 144 ? -6.764 -0.117 9.183 1.00 96.81 144 LEU A O 1
ATOM 1218 N N . ILE A 1 145 ? -7.288 -2.238 8.642 1.00 97.12 145 ILE A N 1
ATOM 1219 C CA . ILE A 1 145 ? -7.963 -2.542 9.909 1.00 97.12 145 ILE A CA 1
ATOM 1220 C C . ILE A 1 145 ? -7.041 -2.336 11.120 1.00 97.12 145 ILE A C 1
ATOM 1222 O O . ILE A 1 145 ? -7.487 -1.840 12.151 1.00 97.12 145 ILE A O 1
ATOM 1226 N N . ASN A 1 146 ? -5.737 -2.589 10.962 1.00 96.81 146 ASN A N 1
ATOM 1227 C CA . ASN A 1 146 ? -4.735 -2.387 12.012 1.00 96.81 146 ASN A CA 1
ATOM 1228 C C . ASN A 1 146 ? -4.466 -0.904 12.320 1.00 96.81 146 ASN A C 1
ATOM 1230 O O . ASN A 1 146 ? -3.874 -0.581 13.345 1.00 96.81 146 ASN A O 1
ATOM 1234 N N . PHE A 1 147 ? -4.883 0.009 11.437 1.00 94.94 147 PHE A N 1
ATOM 1235 C CA . PHE A 1 147 ? -4.535 1.430 11.497 1.00 94.94 147 PHE A CA 1
ATOM 1236 C C . PHE A 1 147 ? -5.748 2.352 11.639 1.00 94.94 147 PHE A C 1
ATOM 1238 O O . PHE A 1 147 ? -5.600 3.574 11.584 1.00 94.94 147 PHE A O 1
ATOM 1245 N N . VAL A 1 148 ? -6.944 1.805 11.870 1.00 93.62 148 VAL A N 1
ATOM 1246 C CA . VAL A 1 148 ? -8.165 2.594 12.093 1.00 93.62 148 VAL A CA 1
ATOM 1247 C C . VAL A 1 148 ? -7.950 3.647 13.180 1.00 93.62 148 VAL A C 1
ATOM 1249 O O . VAL A 1 148 ? -8.268 4.814 12.971 1.00 93.62 148 VAL A O 1
ATOM 1252 N N . GLY A 1 149 ? -7.334 3.275 14.307 1.00 90.12 149 GLY A N 1
ATOM 1253 C CA . GLY A 1 149 ? -7.071 4.210 15.403 1.00 90.12 149 GLY A CA 1
ATOM 1254 C C . GLY A 1 149 ? -6.138 5.370 15.027 1.00 90.12 149 GLY A C 1
ATOM 1255 O O . GLY A 1 149 ? -6.195 6.427 15.656 1.00 90.12 149 GLY A O 1
ATOM 1256 N N . TYR A 1 150 ? -5.285 5.210 14.009 1.00 87.12 150 TYR A N 1
ATOM 1257 C CA . TYR A 1 150 ? -4.468 6.303 13.464 1.00 87.12 150 TYR A CA 1
ATOM 1258 C C . TYR A 1 150 ? -5.314 7.184 12.542 1.00 87.12 150 TYR A C 1
ATOM 1260 O O . TYR A 1 150 ? -5.338 8.404 12.701 1.00 87.12 150 TYR A O 1
ATOM 1268 N N . LEU A 1 151 ? -6.071 6.557 11.641 1.00 86.19 151 LEU A N 1
ATOM 1269 C CA . LEU A 1 151 ? -6.913 7.228 10.652 1.00 86.19 151 LEU A CA 1
ATOM 1270 C C . LEU A 1 151 ? -8.061 8.037 11.288 1.00 86.19 151 LEU A C 1
ATOM 1272 O O . LEU A 1 151 ? -8.370 9.139 10.834 1.00 86.19 151 LEU A O 1
ATOM 1276 N N . GLU A 1 152 ? -8.680 7.545 12.366 1.00 85.06 152 GLU A N 1
ATOM 1277 C CA . GLU A 1 152 ? -9.734 8.268 13.093 1.00 85.06 152 GLU A CA 1
ATOM 1278 C C . GLU A 1 152 ? -9.219 9.547 13.768 1.00 85.06 152 GLU A C 1
ATOM 1280 O O . GLU A 1 152 ? -9.893 10.585 13.747 1.00 85.06 152 GLU A O 1
ATOM 1285 N N . LYS A 1 153 ? -8.012 9.501 14.348 1.00 77.69 153 LYS A N 1
ATOM 1286 C CA . LYS A 1 153 ? -7.392 10.664 15.003 1.00 77.69 153 LYS A CA 1
ATOM 1287 C C . LYS A 1 153 ? -7.137 11.801 14.018 1.00 77.69 153 LYS A C 1
ATOM 1289 O O . LYS A 1 153 ? -7.323 12.957 14.385 1.00 77.69 153 LYS A O 1
ATOM 1294 N N . GLU A 1 154 ? -6.777 11.506 12.773 1.00 70.94 154 GLU A N 1
ATOM 1295 C CA . GLU A 1 154 ? -6.588 12.551 11.755 1.00 70.94 154 GLU A CA 1
ATOM 1296 C C . GLU A 1 154 ? -7.910 13.035 11.178 1.00 70.94 154 GLU A C 1
ATOM 1298 O O . GLU A 1 154 ? -8.108 14.240 11.022 1.00 70.94 154 GLU A O 1
ATOM 1303 N N . TRP A 1 155 ? -8.863 12.128 10.946 1.00 63.81 155 TRP A N 1
ATOM 1304 C CA . TRP A 1 155 ? -10.176 12.522 10.439 1.00 63.81 155 TRP A CA 1
ATOM 1305 C C . TRP A 1 155 ? -10.897 13.469 11.396 1.00 63.81 155 TRP A C 1
ATOM 1307 O O . TRP A 1 155 ? -11.549 14.422 10.977 1.00 63.81 155 TRP A O 1
ATOM 1317 N N . THR A 1 156 ? -10.777 13.232 12.702 1.00 58.69 156 THR A N 1
ATOM 1318 C CA . THR A 1 156 ? -11.374 14.126 13.696 1.00 58.69 156 THR A CA 1
ATOM 1319 C C . THR A 1 156 ? -10.720 15.506 13.674 1.00 58.69 156 THR A C 1
ATOM 1321 O O . THR A 1 156 ? -11.444 16.492 13.811 1.00 58.69 156 THR A O 1
ATOM 1324 N N . LYS A 1 157 ? -9.398 15.631 13.468 1.00 57.28 157 LYS A N 1
ATOM 1325 C CA . LYS A 1 157 ? -8.693 16.931 13.366 1.00 57.28 157 LYS A CA 1
ATOM 1326 C C . LYS A 1 157 ? -9.146 17.785 12.176 1.00 57.28 157 LYS A C 1
ATOM 1328 O O . LYS A 1 157 ? -9.034 19.002 12.254 1.00 57.28 157 LYS A O 1
ATOM 1333 N N . GLN A 1 158 ? -9.675 17.171 11.118 1.00 51.66 158 GLN A N 1
ATOM 1334 C CA . GLN A 1 158 ? -10.198 17.879 9.942 1.00 51.66 158 GLN A CA 1
ATOM 1335 C C . GLN A 1 158 ? -11.624 18.428 10.139 1.00 51.66 158 GLN A C 1
ATOM 1337 O O . GLN A 1 158 ? -12.063 19.264 9.354 1.00 51.66 158 GLN A O 1
ATOM 1342 N N . VAL A 1 159 ? -12.344 18.005 11.188 1.00 45.12 159 VAL A N 1
ATOM 1343 C CA . VAL A 1 159 ? -13.658 18.565 11.545 1.00 45.12 159 VAL A CA 1
ATOM 1344 C C . VAL A 1 159 ? -13.452 19.817 12.411 1.00 45.12 159 VAL A C 1
ATOM 1346 O O . VAL A 1 159 ? -12.825 19.696 13.473 1.00 45.12 159 VAL A O 1
ATOM 1349 N N . PRO A 1 160 ? -13.970 21.000 12.016 1.00 43.53 160 PRO A N 1
ATOM 1350 C CA . PRO A 1 160 ? -13.850 22.224 12.803 1.00 43.53 160 PRO A CA 1
ATOM 1351 C C . PRO A 1 160 ? -14.335 22.024 14.244 1.00 43.53 160 PRO A C 1
ATOM 1353 O O . PRO A 1 160 ? -15.340 21.361 14.501 1.00 43.53 160 PRO A O 1
ATOM 1356 N N . LEU A 1 161 ? -13.639 22.637 15.207 1.00 48.09 161 LEU A N 1
ATOM 1357 C CA . LEU A 1 161 ? -13.948 22.566 16.647 1.00 48.09 161 LEU A CA 1
ATOM 1358 C C . LEU A 1 161 ? -15.398 22.959 16.998 1.00 48.09 161 LEU A C 1
ATOM 1360 O O . LEU A 1 161 ? -15.893 22.569 18.056 1.00 48.09 161 LEU A O 1
ATOM 1364 N N . GLN A 1 162 ? -16.084 23.695 16.121 1.00 50.66 162 GLN A N 1
ATOM 1365 C CA . GLN A 1 162 ? -17.465 24.137 16.319 1.00 50.66 162 GLN A CA 1
ATOM 1366 C C . GLN A 1 162 ? -18.479 22.982 16.167 1.00 50.66 162 GLN A C 1
ATOM 1368 O O . GLN A 1 162 ? -19.392 22.871 16.984 1.00 50.66 162 GLN A O 1
ATOM 1373 N N . ASP A 1 163 ? -18.243 22.028 15.259 1.00 48.66 163 ASP A N 1
ATOM 1374 C CA . ASP A 1 163 ? -19.162 20.902 15.008 1.00 48.66 163 ASP A CA 1
ATOM 1375 C C . ASP A 1 163 ? -19.018 19.751 16.019 1.00 48.66 163 ASP A C 1
ATOM 1377 O O . ASP A 1 163 ? -19.926 18.931 16.200 1.00 48.66 163 ASP A O 1
ATOM 1381 N N . ARG A 1 164 ? -17.893 19.700 16.749 1.00 54.78 164 ARG A N 1
ATOM 1382 C CA . ARG A 1 164 ? -17.667 18.712 17.821 1.00 54.78 164 ARG A CA 1
ATOM 1383 C C . ARG A 1 164 ? -18.581 18.934 19.031 1.00 54.78 164 ARG A C 1
ATOM 1385 O O . ARG A 1 164 ? -18.961 17.966 19.690 1.00 54.78 164 ARG A O 1
ATOM 1392 N N . LYS A 1 165 ? -18.979 20.185 19.305 1.00 54.34 165 LYS A N 1
ATOM 1393 C CA . LYS A 1 165 ? -19.947 20.509 20.372 1.00 54.34 165 LYS A CA 1
ATOM 1394 C C . LYS A 1 165 ? -21.356 20.013 20.025 1.00 54.34 165 LYS A C 1
ATOM 1396 O O . LYS A 1 165 ? -22.071 19.547 20.910 1.00 54.34 165 LYS A O 1
ATOM 1401 N N . GLN A 1 166 ? -21.729 20.034 18.742 1.00 50.34 166 GLN A N 1
ATOM 1402 C CA . GLN A 1 166 ? -23.010 19.505 18.261 1.00 50.34 166 GLN A CA 1
ATOM 1403 C C . GLN A 1 166 ? -23.066 17.976 18.415 1.00 50.34 166 GLN A C 1
ATOM 1405 O O . GLN A 1 166 ? -24.046 17.435 18.919 1.00 50.34 166 GLN A O 1
ATOM 1410 N N . THR A 1 167 ? -21.987 17.269 18.057 1.00 48.66 167 THR A N 1
ATOM 1411 C CA . THR A 1 167 ? -21.919 15.798 18.161 1.00 48.66 167 THR A CA 1
ATOM 1412 C C . THR A 1 167 ? -21.833 15.296 19.604 1.00 48.66 167 THR A C 1
ATOM 1414 O O . THR A 1 167 ? -22.347 14.217 19.895 1.00 48.66 167 THR A O 1
ATOM 1417 N N . GLN A 1 168 ? -21.240 16.064 20.526 1.00 54.28 168 GLN A N 1
ATOM 1418 C CA . GLN A 1 168 ? -21.280 15.750 21.961 1.00 54.28 168 GLN A CA 1
ATOM 1419 C C . GLN A 1 168 ? -22.677 15.979 22.564 1.00 54.28 168 GLN A C 1
ATOM 1421 O O . GLN A 1 168 ? -23.166 15.091 23.260 1.00 54.28 168 GLN A O 1
ATOM 1426 N N . LYS A 1 169 ? -23.379 17.066 22.199 1.00 49.47 169 LYS A N 1
ATOM 1427 C CA . LYS A 1 169 ? -24.785 17.293 22.600 1.00 49.47 169 LYS A CA 1
ATOM 1428 C C . LYS A 1 169 ? -25.736 16.199 22.103 1.00 49.47 169 LYS A C 1
ATOM 1430 O O . LYS A 1 169 ? -26.604 15.758 22.848 1.00 49.47 169 LYS A O 1
ATOM 1435 N N . VAL A 1 170 ? -25.561 15.714 20.871 1.00 51.00 170 VAL A N 1
ATOM 1436 C CA . VAL A 1 170 ? -26.381 14.610 20.328 1.00 51.00 170 VAL A CA 1
ATOM 1437 C C . VAL A 1 170 ? -26.112 13.291 21.069 1.00 51.00 170 VAL A C 1
ATOM 1439 O O . VAL A 1 170 ? -27.041 12.522 21.304 1.00 51.00 170 VAL A O 1
ATOM 1442 N N . LYS A 1 171 ? -24.869 13.034 21.502 1.00 53.22 171 LYS A N 1
ATOM 1443 C CA . LYS A 1 171 ? -24.527 11.852 22.315 1.00 53.22 171 LYS A CA 1
ATOM 1444 C C . LYS A 1 171 ? -25.030 11.937 23.760 1.00 53.22 171 LYS A C 1
ATOM 1446 O O . LYS A 1 171 ? -25.353 10.899 24.329 1.00 53.22 171 LYS A O 1
ATOM 1451 N N . GLU A 1 172 ? -25.113 13.128 24.352 1.00 52.97 172 GLU A N 1
ATOM 1452 C CA . GLU A 1 172 ? -25.734 13.324 25.673 1.00 52.97 172 GLU A CA 1
ATOM 1453 C C . GLU A 1 172 ? -27.260 13.198 25.623 1.00 52.97 172 GLU A C 1
ATOM 1455 O O . GLU A 1 172 ? -27.837 12.547 26.492 1.00 52.97 172 GLU A O 1
ATOM 1460 N N . ASN A 1 173 ? -27.899 13.717 24.570 1.00 50.38 173 ASN A N 1
ATOM 1461 C CA . ASN A 1 173 ? -29.354 13.656 24.403 1.00 50.38 173 ASN A CA 1
ATOM 1462 C C . ASN A 1 173 ? -29.885 12.254 24.051 1.00 50.38 173 ASN A C 1
ATOM 1464 O O . ASN A 1 173 ? -31.052 11.973 24.304 1.00 50.38 173 ASN A O 1
ATOM 1468 N N . ASN A 1 174 ? -29.036 11.368 23.515 1.00 47.69 174 ASN A N 1
ATOM 1469 C CA . ASN A 1 174 ? -29.391 9.984 23.174 1.00 47.69 174 ASN A CA 1
ATOM 1470 C C . ASN A 1 174 ? -28.918 8.948 24.210 1.00 47.69 174 ASN A C 1
ATOM 1472 O O . ASN A 1 174 ? -28.897 7.751 23.917 1.00 47.69 174 ASN A O 1
ATOM 1476 N N . ARG A 1 175 ? -28.537 9.363 25.428 1.00 42.72 175 ARG A N 1
ATOM 1477 C CA . ARG A 1 175 ? -28.322 8.394 26.513 1.00 42.72 175 ARG A CA 1
ATOM 1478 C C . ARG A 1 175 ? -29.671 7.769 26.897 1.00 42.72 175 ARG A C 1
ATOM 1480 O O . ARG A 1 175 ? -30.587 8.515 27.246 1.00 42.72 175 ARG A O 1
ATOM 1487 N N . PRO A 1 176 ? -29.817 6.431 26.871 1.00 49.22 176 PRO A N 1
ATOM 1488 C CA . PRO A 1 176 ? -31.059 5.793 27.286 1.00 49.22 176 PRO A CA 1
ATOM 1489 C C . PRO A 1 176 ? -31.351 6.164 28.742 1.00 49.22 176 PRO A C 1
ATOM 1491 O O . PRO A 1 176 ? -30.489 6.029 29.617 1.00 49.22 176 PRO A O 1
ATOM 1494 N N . LYS A 1 177 ? -32.564 6.671 28.997 1.00 52.34 177 LYS A N 1
ATOM 1495 C CA . LYS A 1 177 ? -33.027 6.958 30.356 1.00 52.34 177 LYS A CA 1
ATOM 1496 C C . LYS A 1 177 ? -33.002 5.644 31.133 1.00 52.34 177 LYS A C 1
ATOM 1498 O O . LYS A 1 177 ? -33.688 4.694 30.769 1.00 52.34 177 LYS A O 1
ATOM 1503 N N . LYS A 1 178 ? -32.180 5.588 32.184 1.00 42.00 178 LYS A N 1
ATOM 1504 C CA . LYS A 1 178 ? -32.178 4.469 33.127 1.00 42.00 178 LYS A CA 1
ATOM 1505 C C . LYS A 1 178 ? -33.564 4.402 33.768 1.00 42.00 178 LYS A C 1
ATOM 1507 O O . LYS A 1 178 ? -33.912 5.286 34.547 1.00 42.00 178 LYS A O 1
ATOM 1512 N N . TYR A 1 179 ? -34.345 3.384 33.426 1.00 40.38 179 TYR A N 1
ATOM 1513 C CA . TYR A 1 179 ? -35.546 3.050 34.178 1.00 40.38 179 TYR A CA 1
ATOM 1514 C C . TYR A 1 179 ? -35.106 2.527 35.548 1.00 40.38 179 TYR A C 1
ATOM 1516 O O . TYR A 1 179 ? -34.268 1.628 35.634 1.00 40.38 179 TYR A O 1
ATOM 1524 N N . ARG A 1 180 ? -35.610 3.156 36.612 1.00 41.94 180 ARG A N 1
ATOM 1525 C CA . ARG A 1 180 ? -35.519 2.625 37.973 1.00 41.94 180 ARG A CA 1
ATOM 1526 C C . ARG A 1 180 ? -36.640 1.597 38.124 1.00 41.94 180 ARG A C 1
ATOM 1528 O O . ARG A 1 180 ? -37.796 1.965 37.929 1.00 41.94 180 ARG A O 1
ATOM 1535 N N . PHE A 1 181 ? -36.266 0.352 38.403 1.00 46.44 181 PHE A N 1
ATOM 1536 C CA . PHE A 1 181 ? -37.145 -0.637 39.022 1.00 46.44 181 PHE A CA 1
ATOM 1537 C C . PHE A 1 181 ? -37.030 -0.495 40.538 1.00 46.44 181 PHE A C 1
ATOM 1539 O O . PHE A 1 181 ? -35.910 -0.150 40.991 1.00 46.44 181 PHE A O 1
#

Foldseek 3Di:
DPDDDWDKAKKFFDLVVCVVCLVQALAPDRPCSVVRRVWIWIWTPLDPDLKTKTWTKDLADDDPQWADQADPVRRRITTHLLNIDIHNDCVRIGHDDDDPSSVVSCVVCVVVRSVSSSVVLVVLLVCVVVVCNCVDPSNVSGSCVVVNVVVVVVVVVPDDPVVVVVVVVVVVVPDPPDDDD

Secondary structure (DSSP, 8-state):
--PPPPPEEEEEE-HHHHHH-TT--S-SSTT-HHHHHH-EEEEE--SSSS-EEEEEEES---SSSEEE--BTTBTT-EEEGGG-EEES-GGGEEE----HHHHHHHHHTHHHHHHHHHHHHHHHHHHHHTT-TTTSTTTTT-GGGGGHHHHHHHHHHTS-HHHHHHHHHHHHHTSPP----

Radius of gyration: 19.06 Å; chains: 1; bounding box: 53×40×57 Å

InterPro domains:
  IPR049929 Type III toxin-antitoxin system, toxin TenpN-like [cd17493] (8-127)

pLDDT: mean 85.8, std 17.46, range [38.03, 98.25]

Sequence (181 aa):
MNDKPYKYQVVRLKKEFFQSNPHFINMLDPGNPEKQMRRTYLYLDIQKDHYHYLIPFRSHLNHRNGVATPSKDRPKAGLDYSHTLIVKDSTHIQTAFISNDQYREVKNKIRPIYTRTSRYISDFMNAYKKGIVLDLPKYQNSTLINFVGYLEKEWTKQVPLQDRKQTQKVKENNRPKKYRF

Organism: Listeria innocua serovar 6a (strain ATCC BAA-680 / CLIP 11262) (NCBI:txid272626)